Protein AF-D6U4P6-F1 (afdb_monomer_lite)

Organism: NCBI:txid485913

Foldseek 3Di:
DLLLLVLLLVLQVVLLVLLVCCCPPVVNFQWASLVLNLLSLLLSLQSLLLCLVDDDPVSVVVSSVVSVVSSVVSVVCSVCRNVDGYQPALVRVVVSLVSSLVSLVSQLVSLVVVCVVPVDPLSVLSNVLSVLLNVLSVLCSCCSVDVVVVVSPVVSSVSNVVSSVSSVVSSVVD

Sequence (174 aa):
MLFVLGLAMASISLATFVGTVGEAHIGGNTFATDWARSFGACGGGLFIFLSSLVKSHDQMQQLKRWQVVEMALFLIVILLTPFYPSVPGPQVSLALNACRMIIYTCAFVRYATLYVSKSTRFSLIMSLGFLVLVIGYAFNIPGVLQSKLGFMTIIAASVRIIAYVTLLVAYSIG

Structure (mmCIF, N/CA/C/O backbone):
data_AF-D6U4P6-F1
#
_entry.id   AF-D6U4P6-F1
#
loop_
_atom_site.group_PDB
_atom_site.id
_atom_site.type_symbol
_atom_site.label_atom_id
_atom_site.label_alt_id
_atom_site.label_comp_id
_atom_site.label_asym_id
_atom_site.label_entity_id
_atom_site.label_seq_id
_atom_site.pdbx_PDB_ins_code
_atom_site.Cartn_x
_atom_site.Cartn_y
_atom_site.Cartn_z
_atom_site.occupancy
_atom_site.B_iso_or_equiv
_atom_site.auth_seq_id
_atom_site.auth_comp_id
_atom_site.auth_asym_id
_atom_site.auth_atom_id
_atom_site.pdbx_PDB_model_num
ATOM 1 N N . MET A 1 1 ? -13.420 -7.007 10.666 1.00 71.56 1 MET A N 1
ATOM 2 C CA . MET A 1 1 ? -12.237 -6.164 10.415 1.00 71.56 1 MET A CA 1
ATOM 3 C C . MET A 1 1 ? -11.026 -7.004 10.017 1.00 71.56 1 MET A C 1
ATOM 5 O O . MET A 1 1 ? -10.515 -6.761 8.937 1.00 71.56 1 MET A O 1
ATOM 9 N N . LEU A 1 2 ? -10.643 -8.032 10.790 1.00 81.31 2 LEU A N 1
ATOM 10 C CA . LEU A 1 2 ? -9.479 -8.892 10.494 1.00 81.31 2 LEU A CA 1
ATOM 11 C C . LEU A 1 2 ? -9.455 -9.472 9.070 1.00 81.31 2 LEU A C 1
ATOM 13 O O . LEU A 1 2 ? -8.441 -9.355 8.402 1.00 81.31 2 LEU A O 1
ATOM 17 N N . PHE A 1 3 ? -10.580 -9.989 8.559 1.00 86.50 3 PHE A N 1
ATOM 18 C CA . PHE A 1 3 ? -10.658 -10.461 7.166 1.00 86.50 3 PHE A CA 1
ATOM 19 C C . PHE A 1 3 ? -10.269 -9.382 6.142 1.00 86.50 3 PHE A C 1
ATOM 21 O O . PHE A 1 3 ? -9.494 -9.647 5.231 1.00 86.50 3 PHE A O 1
ATOM 28 N N . VAL A 1 4 ? -10.787 -8.159 6.315 1.00 88.12 4 VAL A N 1
ATOM 29 C CA . VAL A 1 4 ? -10.523 -7.046 5.391 1.00 88.12 4 VAL A CA 1
ATOM 30 C C . VAL A 1 4 ? -9.060 -6.636 5.453 1.00 88.12 4 VAL A C 1
ATOM 32 O O . VAL A 1 4 ? -8.412 -6.433 4.432 1.00 88.12 4 VAL A O 1
ATOM 35 N N . LEU A 1 5 ? -8.517 -6.576 6.665 1.00 88.19 5 LEU A N 1
ATOM 36 C CA . LEU A 1 5 ? -7.117 -6.258 6.886 1.00 88.19 5 LEU A CA 1
ATOM 37 C C . LEU A 1 5 ? -6.198 -7.329 6.277 1.00 88.19 5 LEU A C 1
ATOM 39 O O . LEU A 1 5 ? -5.300 -6.987 5.518 1.00 88.19 5 LEU A O 1
ATOM 43 N N . GLY A 1 6 ? -6.463 -8.613 6.530 1.00 87.81 6 GLY A N 1
ATOM 44 C CA . GLY A 1 6 ? -5.675 -9.726 5.999 1.00 87.81 6 GLY A CA 1
ATOM 45 C C . GLY A 1 6 ? -5.698 -9.797 4.473 1.00 87.81 6 GLY A C 1
ATOM 46 O O . GLY A 1 6 ? -4.644 -9.904 3.850 1.00 87.81 6 GLY A O 1
ATOM 47 N N . LEU A 1 7 ? -6.875 -9.656 3.854 1.00 91.00 7 LEU A N 1
ATOM 48 C CA . LEU A 1 7 ? -7.000 -9.669 2.395 1.00 91.00 7 LEU A CA 1
ATOM 49 C C . LEU A 1 7 ? -6.323 -8.446 1.750 1.00 91.00 7 LEU A C 1
ATOM 51 O O . LEU A 1 7 ? -5.707 -8.566 0.694 1.00 91.00 7 LEU A O 1
ATOM 55 N N . ALA A 1 8 ? -6.361 -7.283 2.406 1.00 90.62 8 ALA A N 1
ATOM 56 C CA . ALA A 1 8 ? -5.667 -6.089 1.931 1.00 90.62 8 ALA A CA 1
ATOM 57 C C . ALA A 1 8 ? -4.146 -6.243 2.024 1.00 90.62 8 ALA A C 1
ATOM 59 O O . ALA A 1 8 ? -3.441 -5.873 1.089 1.00 90.62 8 ALA A O 1
ATOM 60 N N . MET A 1 9 ? -3.640 -6.824 3.116 1.00 88.25 9 MET A N 1
ATOM 61 C CA . MET A 1 9 ? -2.215 -7.134 3.244 1.00 88.25 9 MET A CA 1
ATOM 62 C C . MET A 1 9 ? -1.777 -8.153 2.194 1.00 88.25 9 MET A C 1
ATOM 64 O O . MET A 1 9 ? -0.743 -7.954 1.570 1.00 88.25 9 MET A O 1
ATOM 68 N N . ALA A 1 10 ? -2.583 -9.185 1.928 1.00 89.12 10 ALA A N 1
ATOM 69 C CA . ALA A 1 10 ? -2.308 -10.143 0.860 1.00 89.12 10 ALA A CA 1
ATOM 70 C C . ALA A 1 10 ? -2.238 -9.463 -0.519 1.00 89.12 10 ALA A C 1
ATOM 72 O O . ALA A 1 10 ? -1.301 -9.723 -1.273 1.00 89.12 10 ALA A O 1
ATOM 73 N N . SER A 1 11 ? -3.175 -8.555 -0.822 1.00 91.00 11 SER A N 1
ATOM 74 C CA . SER A 1 11 ? -3.167 -7.758 -2.058 1.00 91.00 11 SER A CA 1
ATOM 75 C C . SER A 1 11 ? -1.889 -6.921 -2.175 1.00 91.00 11 SER A C 1
ATOM 77 O O . SER A 1 11 ? -1.170 -7.023 -3.169 1.00 91.00 11 SER A O 1
ATOM 79 N N . ILE A 1 12 ? -1.523 -6.185 -1.120 1.00 89.25 12 ILE A N 1
ATOM 80 C CA . ILE A 1 12 ? -0.296 -5.377 -1.073 1.00 89.25 12 ILE A CA 1
ATOM 81 C C . ILE A 1 12 ? 0.951 -6.252 -1.258 1.00 89.25 12 ILE A C 1
ATOM 83 O O . ILE A 1 12 ? 1.792 -5.939 -2.099 1.00 89.25 12 ILE A O 1
ATOM 87 N N . SER A 1 13 ? 1.077 -7.352 -0.511 1.00 86.50 13 SER A N 1
ATOM 88 C CA . SER A 1 13 ? 2.234 -8.252 -0.583 1.00 86.50 13 SER A CA 1
ATOM 89 C C . SER A 1 13 ? 2.387 -8.876 -1.967 1.00 86.50 13 SER A C 1
ATOM 91 O O . SER A 1 13 ? 3.490 -8.879 -2.516 1.00 86.50 13 SER A O 1
ATOM 93 N N . LEU A 1 14 ? 1.291 -9.352 -2.562 1.00 88.56 14 LEU A N 1
ATOM 94 C CA . LEU A 1 14 ? 1.299 -9.916 -3.909 1.00 88.56 14 LEU A CA 1
ATOM 95 C C . LEU A 1 14 ? 1.658 -8.848 -4.954 1.00 88.56 14 LEU A C 1
ATOM 97 O O . LEU A 1 14 ? 2.471 -9.104 -5.839 1.00 88.56 14 LEU A O 1
ATOM 101 N N . ALA A 1 15 ? 1.130 -7.630 -4.817 1.00 88.62 15 ALA A N 1
ATOM 102 C CA . ALA A 1 15 ? 1.439 -6.498 -5.691 1.00 88.62 15 ALA A CA 1
ATOM 103 C C . ALA A 1 15 ? 2.917 -6.098 -5.622 1.00 88.62 15 ALA A C 1
ATOM 105 O O . ALA A 1 15 ? 3.557 -5.861 -6.650 1.00 88.62 15 ALA A O 1
ATOM 106 N N . THR A 1 16 ? 3.482 -6.044 -4.413 1.00 83.12 16 THR A N 1
ATOM 107 C CA . THR A 1 16 ? 4.911 -5.796 -4.212 1.00 83.12 16 THR A CA 1
ATOM 108 C C . THR A 1 16 ? 5.740 -6.893 -4.864 1.00 83.12 16 THR A C 1
ATOM 110 O O . THR A 1 16 ? 6.636 -6.560 -5.638 1.00 83.12 16 THR A O 1
ATOM 113 N N . PHE A 1 17 ? 5.404 -8.163 -4.617 1.00 83.56 17 PHE A N 1
ATOM 114 C CA . PHE A 1 17 ? 6.110 -9.318 -5.167 1.00 83.56 17 PHE A CA 1
ATOM 115 C C . PHE A 1 17 ? 6.127 -9.314 -6.700 1.00 83.56 17 PHE A C 1
ATOM 117 O O . PHE A 1 17 ? 7.202 -9.345 -7.300 1.00 83.56 17 PHE A O 1
ATOM 124 N N . VAL A 1 18 ? 4.957 -9.193 -7.339 1.00 84.00 18 VAL A N 1
ATOM 125 C CA . VAL A 1 18 ? 4.828 -9.136 -8.807 1.00 84.00 18 VAL A CA 1
ATOM 126 C C . VAL A 1 18 ? 5.659 -7.991 -9.376 1.00 84.00 18 VAL A C 1
ATOM 128 O O . VAL A 1 18 ? 6.411 -8.179 -10.331 1.00 84.00 18 VAL A O 1
ATOM 131 N N . GLY A 1 19 ? 5.584 -6.816 -8.751 1.00 78.38 19 GLY A N 1
ATOM 132 C CA . GLY A 1 19 ? 6.385 -5.673 -9.155 1.00 78.38 19 GLY A CA 1
ATOM 133 C C . GLY A 1 19 ? 7.892 -5.929 -9.062 1.00 78.38 19 GLY A C 1
ATOM 134 O O . GLY A 1 19 ? 8.621 -5.630 -10.002 1.00 78.38 19 GLY A O 1
ATOM 135 N N . THR A 1 20 ? 8.373 -6.478 -7.940 1.00 76.31 20 THR A N 1
ATOM 136 C CA . THR A 1 20 ? 9.810 -6.752 -7.742 1.00 76.31 20 THR A CA 1
ATOM 137 C C . THR A 1 20 ? 10.341 -7.826 -8.684 1.00 76.31 20 THR A C 1
ATOM 139 O O . THR A 1 20 ? 11.457 -7.708 -9.182 1.00 76.31 20 THR A O 1
ATOM 142 N N . VAL A 1 21 ? 9.545 -8.860 -8.966 1.00 76.44 21 VAL A N 1
ATOM 143 C CA . VAL A 1 21 ? 9.924 -9.908 -9.920 1.00 76.44 21 VAL A CA 1
ATOM 144 C C . VAL A 1 21 ? 10.003 -9.334 -11.335 1.00 76.44 21 VAL A C 1
ATOM 146 O O . VAL A 1 21 ? 10.967 -9.621 -12.044 1.00 76.44 21 VAL A O 1
ATOM 149 N N . GLY A 1 22 ? 9.052 -8.476 -11.719 1.00 72.44 22 GLY A N 1
ATOM 150 C CA . GLY A 1 22 ? 9.068 -7.778 -13.007 1.00 72.44 22 GLY A CA 1
ATOM 151 C C . GLY A 1 22 ? 10.331 -6.956 -13.243 1.00 72.44 22 GLY A C 1
ATOM 152 O O . GLY A 1 22 ? 10.959 -7.076 -14.295 1.00 72.44 22 GLY A O 1
ATOM 153 N N . GLU A 1 23 ? 10.737 -6.176 -12.239 1.00 67.50 23 GLU A N 1
ATOM 154 C CA . GLU A 1 23 ? 11.954 -5.358 -12.290 1.00 67.50 23 GLU A CA 1
ATOM 155 C C . GLU A 1 23 ? 13.231 -6.203 -12.373 1.00 67.50 23 GLU A C 1
ATOM 157 O O . GLU A 1 23 ? 14.114 -5.896 -13.170 1.00 67.50 23 GLU A O 1
ATOM 162 N N . ALA A 1 24 ? 13.333 -7.266 -11.570 1.00 66.06 24 ALA A N 1
ATOM 163 C CA . ALA A 1 24 ? 14.584 -8.004 -11.400 1.00 66.06 24 ALA A CA 1
ATOM 164 C C . ALA A 1 24 ? 14.808 -9.135 -12.420 1.00 66.06 24 ALA A C 1
ATOM 166 O O . ALA A 1 24 ? 15.954 -9.425 -12.749 1.00 66.06 24 ALA A O 1
ATOM 167 N N . HIS A 1 25 ? 13.748 -9.789 -12.907 1.00 63.94 25 HIS A N 1
ATOM 168 C CA . HIS A 1 25 ? 13.878 -11.042 -13.668 1.00 63.94 25 HIS A CA 1
ATOM 169 C C . HIS A 1 25 ? 13.259 -11.000 -15.062 1.00 63.94 25 HIS A C 1
ATOM 171 O O . HIS A 1 25 ? 13.586 -11.850 -15.885 1.00 63.94 25 HIS A O 1
ATOM 177 N N . ILE A 1 26 ? 12.382 -10.031 -15.351 1.00 60.56 26 ILE A N 1
ATOM 178 C CA . ILE A 1 26 ? 11.609 -10.020 -16.602 1.00 60.56 26 ILE A CA 1
ATOM 179 C C . ILE A 1 26 ? 11.895 -8.793 -17.486 1.00 60.56 26 ILE A C 1
ATOM 181 O O . ILE A 1 26 ? 11.088 -8.367 -18.316 1.00 60.56 26 ILE A O 1
ATOM 185 N N . GLY A 1 27 ? 13.099 -8.238 -17.334 1.00 53.28 27 GLY A N 1
ATOM 186 C CA . GLY A 1 27 ? 13.626 -7.182 -18.197 1.00 53.28 27 GLY A CA 1
ATOM 187 C C . GLY A 1 27 ? 13.114 -5.778 -17.883 1.00 53.28 27 GLY A C 1
ATOM 188 O O . GLY A 1 27 ? 13.299 -4.896 -18.715 1.00 53.28 27 GLY A O 1
ATOM 189 N N . GLY A 1 28 ? 12.468 -5.557 -16.729 1.00 52.94 28 GLY A N 1
ATOM 190 C CA . GLY A 1 28 ? 12.150 -4.243 -16.144 1.00 52.94 28 GLY A CA 1
ATOM 191 C C . GLY A 1 28 ? 11.247 -3.302 -16.951 1.00 52.94 28 GLY A C 1
ATOM 192 O O . GLY A 1 28 ? 10.793 -2.300 -16.414 1.00 52.94 28 GLY A O 1
ATOM 193 N N . ASN A 1 29 ? 10.970 -3.609 -18.217 1.00 53.97 29 ASN A N 1
ATOM 194 C CA . ASN A 1 29 ? 10.304 -2.705 -19.152 1.00 53.97 29 ASN A CA 1
ATOM 195 C C . ASN A 1 29 ? 9.413 -3.426 -20.177 1.00 53.97 29 ASN A C 1
ATOM 197 O O . ASN A 1 29 ? 8.707 -2.767 -20.939 1.00 53.97 29 ASN A O 1
ATOM 201 N N . THR A 1 30 ? 9.439 -4.762 -20.203 1.00 59.34 30 THR A N 1
ATOM 202 C CA . THR A 1 30 ? 8.678 -5.584 -21.158 1.00 59.34 30 THR A CA 1
ATOM 203 C C . THR A 1 30 ? 7.246 -5.852 -20.703 1.00 59.34 30 THR A C 1
ATOM 205 O O . THR A 1 30 ? 6.368 -6.026 -21.540 1.00 59.34 30 THR A O 1
ATOM 208 N N . PHE A 1 31 ? 6.998 -5.873 -19.388 1.00 64.06 31 PHE A N 1
ATOM 209 C CA . PHE A 1 31 ? 5.699 -6.220 -18.812 1.00 64.06 31 PHE A CA 1
ATOM 210 C C . PHE A 1 31 ? 5.178 -5.149 -17.856 1.00 64.06 31 PHE A C 1
ATOM 212 O O . PHE A 1 31 ? 5.936 -4.469 -17.167 1.00 64.06 31 PHE A O 1
ATOM 219 N N . ALA A 1 32 ? 3.855 -5.029 -17.787 1.00 71.31 32 ALA A N 1
ATOM 220 C CA . ALA A 1 32 ? 3.103 -4.040 -17.016 1.00 71.31 32 ALA A CA 1
ATOM 221 C C . ALA A 1 32 ? 3.120 -4.243 -15.484 1.00 71.31 32 ALA A C 1
ATOM 223 O O . ALA A 1 32 ? 2.132 -3.968 -14.799 1.00 71.31 32 ALA A O 1
ATOM 224 N N . THR A 1 33 ? 4.215 -4.732 -14.902 1.00 80.56 33 THR A N 1
ATOM 225 C CA . THR A 1 33 ? 4.265 -5.107 -13.477 1.00 80.56 33 THR A CA 1
ATOM 226 C C . THR A 1 33 ? 4.062 -3.922 -12.531 1.00 80.56 33 THR A C 1
ATOM 228 O O . THR A 1 33 ? 3.582 -4.103 -11.411 1.00 80.56 33 THR A O 1
ATOM 231 N N . ASP A 1 34 ? 4.337 -2.697 -12.983 1.00 78.88 34 ASP A N 1
ATOM 232 C CA . ASP A 1 34 ? 4.048 -1.473 -12.231 1.00 78.88 34 ASP A CA 1
ATOM 233 C C . ASP A 1 34 ? 2.557 -1.154 -12.115 1.00 78.88 34 ASP A C 1
ATOM 235 O O . ASP A 1 34 ? 2.128 -0.601 -11.095 1.00 78.88 34 ASP A O 1
ATOM 239 N N . TRP A 1 35 ? 1.751 -1.524 -13.111 1.00 83.06 35 TRP A N 1
ATOM 240 C CA . TRP A 1 35 ? 0.299 -1.381 -13.041 1.00 83.06 35 TRP A CA 1
ATOM 241 C C . TRP A 1 35 ? -0.273 -2.315 -11.981 1.00 83.06 35 TRP A C 1
ATOM 243 O O . TRP A 1 35 ? -0.985 -1.855 -11.088 1.00 83.06 35 TRP A O 1
ATOM 253 N N . ALA A 1 36 ? 0.126 -3.590 -12.008 1.00 87.19 36 ALA A N 1
ATOM 254 C CA . ALA A 1 36 ? -0.257 -4.570 -10.995 1.00 87.19 36 ALA A CA 1
ATOM 255 C C . ALA A 1 36 ? 0.188 -4.123 -9.592 1.00 87.19 36 ALA A C 1
ATOM 257 O O . ALA A 1 36 ? -0.622 -4.066 -8.665 1.00 87.19 36 ALA A O 1
ATOM 258 N N . ARG A 1 37 ? 1.450 -3.699 -9.445 1.00 86.81 37 ARG A N 1
ATOM 259 C CA . ARG A 1 37 ? 1.974 -3.160 -8.184 1.00 86.81 37 ARG A CA 1
ATOM 260 C C . ARG A 1 37 ? 1.139 -1.986 -7.674 1.00 86.81 37 ARG A C 1
ATOM 262 O O . ARG A 1 37 ? 0.838 -1.913 -6.485 1.00 86.81 37 ARG A O 1
ATOM 269 N N . SER A 1 38 ? 0.797 -1.046 -8.553 1.00 87.06 38 SER A N 1
ATOM 270 C CA . SER A 1 38 ? 0.033 0.150 -8.187 1.00 87.06 38 SER A CA 1
ATOM 271 C C . SER A 1 38 ? -1.390 -0.190 -7.784 1.00 87.06 38 SER A C 1
ATOM 273 O O . SER A 1 38 ? -1.856 0.322 -6.771 1.00 87.06 38 SER A O 1
ATOM 275 N N . PHE A 1 39 ? -2.052 -1.060 -8.545 1.00 89.62 39 PHE A N 1
ATOM 276 C CA . PHE A 1 39 ? -3.431 -1.452 -8.298 1.00 89.62 39 PHE A CA 1
ATOM 277 C C . PHE A 1 39 ? -3.574 -2.110 -6.926 1.00 89.62 39 PHE A C 1
ATOM 279 O O . PHE A 1 39 ? -4.310 -1.591 -6.095 1.00 89.62 39 PHE A O 1
ATOM 286 N N . GLY A 1 40 ? -2.808 -3.170 -6.641 1.00 89.12 40 GLY A N 1
ATOM 287 C CA . GLY A 1 40 ? -2.933 -3.877 -5.363 1.00 89.12 40 GLY A CA 1
ATOM 288 C C . GLY A 1 40 ? -2.443 -3.058 -4.162 1.00 89.12 40 GLY A C 1
ATOM 289 O O . GLY A 1 40 ? -3.039 -3.110 -3.088 1.00 89.12 40 GLY A O 1
ATOM 290 N N . ALA A 1 41 ? -1.418 -2.211 -4.334 1.00 87.69 41 ALA A N 1
ATOM 291 C CA . ALA A 1 41 ? -0.976 -1.299 -3.276 1.00 87.69 41 ALA A CA 1
ATOM 292 C C . ALA A 1 41 ? -2.037 -0.230 -2.947 1.00 87.69 41 ALA A C 1
ATOM 294 O O . ALA A 1 41 ? -2.345 -0.000 -1.777 1.00 87.69 41 ALA A O 1
ATOM 295 N N . CYS A 1 42 ? -2.613 0.416 -3.966 1.00 90.12 42 CYS A N 1
ATOM 296 C CA . CYS A 1 42 ? -3.670 1.410 -3.778 1.00 90.12 42 CYS A CA 1
ATOM 297 C C . CYS A 1 42 ? -4.954 0.770 -3.247 1.00 90.12 42 CYS A C 1
ATOM 299 O O . CYS A 1 42 ? -5.523 1.280 -2.286 1.00 90.12 42 CYS A O 1
ATOM 301 N N . GLY A 1 43 ? -5.388 -0.344 -3.839 1.00 90.88 43 GLY A N 1
ATOM 302 C CA . GLY A 1 43 ? -6.581 -1.081 -3.438 1.00 90.88 43 GLY A CA 1
ATOM 303 C C . GLY A 1 43 ? -6.477 -1.564 -1.998 1.00 90.88 43 GLY A C 1
ATOM 304 O O . GLY A 1 43 ? -7.279 -1.163 -1.154 1.00 90.88 43 GLY A O 1
ATOM 305 N N . GLY A 1 44 ? -5.425 -2.313 -1.665 1.00 90.62 44 GLY A N 1
ATOM 306 C CA . GLY A 1 44 ? -5.194 -2.776 -0.299 1.00 90.62 44 GLY A CA 1
ATOM 307 C C . GLY A 1 44 ? -5.090 -1.623 0.704 1.00 90.62 44 GLY A C 1
ATOM 308 O O . GLY A 1 44 ? -5.783 -1.631 1.723 1.00 90.62 44 GLY A O 1
ATOM 309 N N . GLY A 1 45 ? -4.309 -0.580 0.400 1.00 89.00 45 GLY A N 1
ATOM 310 C CA . GLY A 1 45 ? -4.202 0.610 1.251 1.00 89.00 45 GLY A CA 1
ATOM 311 C C . GLY A 1 45 ? -5.550 1.299 1.491 1.00 89.00 45 GLY A C 1
ATOM 312 O O . GLY A 1 45 ? -5.883 1.643 2.630 1.00 89.00 45 GLY A O 1
ATOM 313 N N . LEU A 1 46 ? -6.356 1.443 0.438 1.00 92.88 46 LEU A N 1
ATOM 314 C CA . LEU A 1 46 ? -7.681 2.049 0.498 1.00 92.88 46 LEU A CA 1
ATOM 315 C C . LEU A 1 46 ? -8.638 1.209 1.346 1.00 92.88 46 LEU A C 1
ATOM 317 O O . LEU A 1 46 ? -9.327 1.762 2.198 1.00 92.88 46 LEU A O 1
ATOM 321 N N . PHE A 1 47 ? -8.667 -0.114 1.175 1.00 93.44 47 PHE A N 1
ATOM 322 C CA . PHE A 1 47 ? -9.531 -0.987 1.973 1.00 93.44 47 PHE A CA 1
ATOM 323 C C . PHE A 1 47 ? -9.151 -0.991 3.453 1.00 93.44 47 PHE A C 1
ATOM 325 O O . PHE A 1 47 ? -10.045 -0.996 4.303 1.00 93.44 47 PHE A O 1
ATOM 332 N N . ILE A 1 48 ? -7.859 -0.903 3.786 1.00 91.94 48 ILE A N 1
ATOM 333 C CA . ILE A 1 48 ? -7.427 -0.741 5.181 1.00 91.94 48 ILE A CA 1
ATOM 334 C C . ILE A 1 48 ? -7.949 0.582 5.740 1.00 91.94 48 ILE A C 1
ATOM 336 O O . ILE A 1 48 ? -8.564 0.599 6.809 1.00 91.94 48 ILE A O 1
ATOM 340 N N . PHE A 1 49 ? -7.781 1.678 4.999 1.00 92.00 49 PHE A N 1
ATOM 341 C CA . PHE A 1 49 ? -8.304 2.982 5.392 1.00 92.00 49 PHE A CA 1
ATOM 342 C C . PHE A 1 49 ? -9.829 2.962 5.578 1.00 92.00 49 PHE A C 1
ATOM 344 O O . PHE A 1 49 ? -10.317 3.316 6.653 1.00 92.00 49 PHE A O 1
ATOM 351 N N . LEU A 1 50 ? -10.585 2.476 4.591 1.00 92.69 50 LEU A N 1
ATOM 352 C CA . LEU A 1 50 ? -12.046 2.377 4.648 1.00 92.69 50 LEU A CA 1
ATOM 353 C C . LEU A 1 50 ? -12.508 1.506 5.819 1.00 92.69 50 LEU A C 1
ATOM 355 O O . LEU A 1 50 ? -13.454 1.872 6.516 1.00 92.69 50 LEU A O 1
ATOM 359 N N . SER A 1 51 ? -11.807 0.406 6.108 1.00 91.25 51 SER A N 1
ATOM 360 C CA . SER A 1 51 ? -12.136 -0.473 7.238 1.00 91.25 51 SER A CA 1
ATOM 361 C C . SER A 1 51 ? -12.104 0.246 8.588 1.00 91.25 51 SER A C 1
ATOM 363 O O . SER A 1 51 ? -12.868 -0.104 9.484 1.00 91.25 51 SER A O 1
ATOM 365 N N . SER A 1 52 ? -11.271 1.284 8.717 1.00 89.75 52 SER A N 1
ATOM 366 C CA . SER A 1 52 ? -11.158 2.104 9.926 1.00 89.75 52 SER A CA 1
ATOM 367 C C . SER A 1 52 ? -12.247 3.184 10.054 1.00 89.75 52 SER A C 1
ATOM 369 O O . SER A 1 52 ? -12.393 3.797 11.119 1.00 89.75 52 SER A O 1
ATOM 371 N N . LEU A 1 53 ? -12.987 3.461 8.974 1.00 90.62 53 LEU A N 1
ATOM 372 C CA . LEU A 1 53 ? -14.084 4.435 8.935 1.00 90.62 53 LEU A CA 1
ATOM 373 C C . LEU A 1 53 ? -15.449 3.791 9.181 1.00 90.62 53 LEU A C 1
ATOM 375 O O . LEU A 1 53 ? -16.360 4.462 9.668 1.00 90.62 53 LEU A O 1
ATOM 379 N N . VAL A 1 54 ? -15.587 2.506 8.859 1.00 91.38 54 VAL A N 1
ATOM 380 C CA . VAL A 1 54 ? -16.831 1.757 9.030 1.00 91.38 54 VAL A CA 1
ATOM 381 C C . VAL A 1 54 ? -17.219 1.670 10.506 1.00 91.38 54 VAL A C 1
ATOM 383 O O . VAL A 1 54 ? -16.409 1.296 11.355 1.00 91.38 54 VAL A O 1
ATOM 386 N N . LYS A 1 55 ? -18.485 1.983 10.805 1.00 88.06 55 LYS A N 1
ATOM 387 C CA . LYS A 1 55 ? -19.046 1.917 12.165 1.00 88.06 55 LYS A CA 1
ATOM 388 C C . LYS A 1 55 ? -20.153 0.875 12.310 1.00 88.06 55 LYS A C 1
ATOM 390 O O . LYS A 1 55 ? -20.334 0.362 13.409 1.00 88.06 55 LYS A O 1
ATOM 395 N N . SER A 1 56 ? -20.881 0.558 11.234 1.00 92.38 56 SER A N 1
ATOM 396 C CA . SER A 1 56 ? -21.979 -0.414 11.268 1.00 92.38 56 SER A CA 1
ATOM 397 C C . SER A 1 56 ? -21.582 -1.781 10.708 1.00 92.38 56 SER A C 1
ATOM 399 O O . SER A 1 56 ? -20.656 -1.919 9.902 1.00 92.38 56 SER A O 1
ATOM 401 N N . HIS A 1 57 ? -22.310 -2.812 11.136 1.00 90.00 57 HIS A N 1
ATOM 402 C CA . HIS A 1 57 ? -22.098 -4.176 10.664 1.00 90.00 57 HIS A CA 1
ATOM 403 C C . HIS A 1 57 ? -22.420 -4.328 9.167 1.00 90.00 57 HIS A C 1
ATOM 405 O O . HIS A 1 57 ? -21.651 -4.956 8.439 1.00 90.00 57 HIS A O 1
ATOM 411 N N . ASP A 1 58 ? -23.487 -3.688 8.685 1.00 93.31 58 ASP A N 1
ATOM 412 C CA . ASP A 1 58 ? -23.903 -3.765 7.278 1.00 93.31 58 ASP A CA 1
ATOM 413 C C . ASP A 1 58 ? -22.882 -3.110 6.343 1.00 93.31 58 ASP A C 1
ATOM 415 O O . ASP A 1 58 ? -22.499 -3.690 5.326 1.00 93.31 58 ASP A O 1
ATOM 419 N N . GLN A 1 59 ? -22.338 -1.953 6.738 1.00 92.50 59 GLN A N 1
ATOM 420 C CA . GLN A 1 59 ? -21.238 -1.304 6.022 1.00 92.50 59 GLN A CA 1
ATOM 421 C C . GLN A 1 59 ? -19.996 -2.203 5.967 1.00 92.50 59 GLN A C 1
ATOM 423 O O . GLN A 1 59 ? -19.327 -2.277 4.938 1.00 92.50 59 GLN A O 1
ATOM 428 N N . MET A 1 60 ? -19.693 -2.927 7.050 1.00 92.62 60 MET A N 1
ATOM 429 C CA . MET A 1 60 ? -18.567 -3.865 7.087 1.00 92.62 60 MET A CA 1
ATOM 430 C C . MET A 1 60 ? -18.810 -5.062 6.162 1.00 92.62 60 MET A C 1
ATOM 432 O O . MET A 1 60 ? -17.882 -5.512 5.492 1.00 92.62 60 MET A O 1
ATOM 436 N N . GLN A 1 61 ? -20.036 -5.586 6.095 1.00 92.88 61 GLN A N 1
ATOM 437 C CA . GLN A 1 61 ? -20.379 -6.649 5.149 1.00 92.88 61 GLN A CA 1
ATOM 438 C C . GLN A 1 61 ? -20.267 -6.176 3.699 1.00 92.88 61 GLN A C 1
ATOM 440 O O . GLN A 1 61 ? -19.709 -6.892 2.867 1.00 92.88 61 GLN A O 1
ATOM 445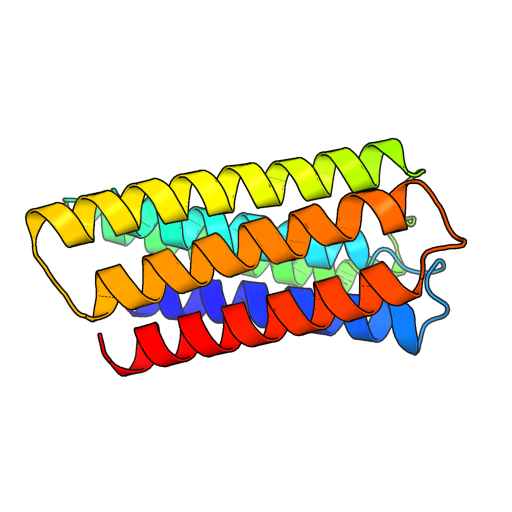 N N . GLN A 1 62 ? -20.739 -4.966 3.400 1.00 94.56 62 GLN A N 1
ATOM 446 C CA . GLN A 1 62 ? -20.624 -4.385 2.068 1.00 94.56 62 GLN A CA 1
ATOM 447 C C . GLN A 1 62 ? -19.155 -4.168 1.683 1.00 94.56 62 GLN A C 1
ATOM 449 O O . GLN A 1 62 ? -18.751 -4.547 0.586 1.00 94.56 62 GLN A O 1
ATOM 454 N N . LEU A 1 63 ? -18.334 -3.657 2.606 1.00 94.75 63 LEU A N 1
ATOM 455 C CA . LEU A 1 63 ? -16.898 -3.475 2.392 1.00 94.75 63 LEU A CA 1
ATOM 456 C C . LEU A 1 63 ? -16.191 -4.805 2.098 1.00 94.75 63 LEU A C 1
ATOM 458 O O . LEU A 1 63 ? -15.404 -4.876 1.161 1.00 94.75 63 LEU A O 1
ATOM 462 N N . LYS A 1 64 ? -16.511 -5.877 2.839 1.00 94.06 64 LYS A N 1
ATOM 463 C CA . LYS A 1 64 ? -15.973 -7.223 2.568 1.00 94.06 64 LYS A CA 1
ATOM 464 C C . LYS A 1 64 ? -16.299 -7.693 1.151 1.00 94.06 64 LYS A C 1
ATOM 466 O O . LYS A 1 64 ? -15.420 -8.218 0.477 1.00 94.06 64 LYS A O 1
ATOM 471 N N . ARG A 1 65 ? -17.544 -7.509 0.696 1.00 95.06 65 ARG A N 1
ATOM 472 C CA . ARG A 1 65 ? -17.959 -7.892 -0.665 1.00 95.06 65 ARG A CA 1
ATOM 473 C C . ARG A 1 65 ? -17.180 -7.107 -1.717 1.00 95.06 65 ARG A C 1
ATOM 475 O O . ARG A 1 65 ? -16.633 -7.714 -2.630 1.00 95.06 65 ARG A O 1
ATOM 482 N N . TRP A 1 66 ? -17.069 -5.790 -1.549 1.00 96.06 66 TRP A N 1
ATOM 483 C CA . TRP A 1 66 ? -16.292 -4.943 -2.456 1.00 96.06 66 TRP A CA 1
ATOM 484 C C . TRP A 1 66 ? -14.819 -5.322 -2.506 1.00 96.06 66 TRP A C 1
ATOM 486 O O . TRP A 1 66 ? -14.225 -5.282 -3.575 1.00 96.06 66 TRP A O 1
ATOM 496 N N . GLN A 1 67 ? -14.241 -5.735 -1.385 1.00 94.75 67 GLN A N 1
ATOM 497 C CA . GLN A 1 67 ? -12.849 -6.154 -1.360 1.00 94.75 67 GLN A CA 1
ATOM 498 C C . GLN A 1 67 ? -12.618 -7.492 -2.055 1.00 94.75 67 GLN A C 1
ATOM 500 O O . GLN A 1 67 ? -11.602 -7.675 -2.710 1.00 94.75 67 GLN A O 1
ATOM 505 N N . VAL A 1 68 ? -13.558 -8.432 -1.944 1.00 94.62 68 VAL A N 1
ATOM 506 C CA . VAL A 1 68 ? -13.486 -9.683 -2.712 1.00 94.62 68 VAL A CA 1
ATOM 507 C C . VAL A 1 68 ? -13.545 -9.384 -4.211 1.00 94.62 68 VAL A C 1
ATOM 509 O O . VAL A 1 68 ? -12.776 -9.960 -4.976 1.00 94.62 68 VAL A O 1
ATOM 512 N N . VAL A 1 69 ? -14.408 -8.450 -4.627 1.00 95.50 69 VAL A N 1
ATOM 513 C CA . VAL A 1 69 ? -14.476 -7.988 -6.022 1.00 95.50 69 VAL A CA 1
ATOM 514 C C . VAL A 1 69 ? -13.170 -7.310 -6.443 1.00 95.50 69 VAL A C 1
ATOM 516 O O . VAL A 1 69 ? -12.641 -7.631 -7.502 1.00 95.50 69 VAL A O 1
ATOM 519 N N . GLU A 1 70 ? -12.615 -6.417 -5.622 1.00 94.38 70 GLU A N 1
ATOM 520 C CA . GLU A 1 70 ? -11.335 -5.759 -5.907 1.00 94.38 70 GLU A CA 1
ATOM 521 C C . GLU A 1 70 ? -10.184 -6.762 -6.011 1.00 94.38 70 GLU A C 1
ATOM 523 O O . GLU A 1 70 ? -9.417 -6.686 -6.965 1.00 94.38 70 GLU A O 1
ATOM 528 N N . MET A 1 71 ? -10.114 -7.752 -5.121 1.00 93.06 71 MET A N 1
ATOM 529 C CA . MET A 1 71 ? -9.103 -8.805 -5.184 1.00 93.06 71 MET A CA 1
ATOM 530 C C . MET A 1 71 ? -9.249 -9.650 -6.456 1.00 93.06 71 MET A C 1
ATOM 532 O O . MET A 1 71 ? -8.253 -9.983 -7.094 1.00 93.06 71 MET A O 1
ATOM 536 N N . ALA A 1 72 ? -10.477 -9.979 -6.865 1.00 94.50 72 ALA A N 1
ATOM 537 C CA . ALA A 1 72 ? -10.717 -10.689 -8.120 1.00 94.50 72 ALA A CA 1
ATOM 538 C C . ALA A 1 72 ? -10.259 -9.860 -9.333 1.00 94.50 72 ALA A C 1
ATOM 540 O O . ALA A 1 72 ? -9.575 -10.383 -10.212 1.00 94.50 72 ALA A O 1
ATOM 541 N N . LEU A 1 73 ? -10.567 -8.558 -9.353 1.00 93.69 73 LEU A N 1
ATOM 542 C CA . LEU A 1 73 ? -10.078 -7.635 -10.381 1.00 93.69 73 LEU A CA 1
ATOM 543 C C . LEU A 1 73 ? -8.552 -7.531 -10.364 1.00 93.69 73 LEU A C 1
ATOM 545 O O . LEU A 1 73 ? -7.929 -7.554 -11.422 1.00 93.69 73 LEU A O 1
ATOM 549 N N . PHE A 1 74 ? -7.937 -7.479 -9.185 1.00 93.19 74 PHE A N 1
ATOM 550 C CA . PHE A 1 74 ? -6.490 -7.434 -9.041 1.00 93.19 74 PHE A CA 1
ATOM 551 C C . PHE A 1 74 ? -5.819 -8.694 -9.606 1.00 93.19 74 PHE A C 1
ATOM 553 O O . PHE A 1 74 ? -4.833 -8.592 -10.336 1.00 93.19 74 PHE A O 1
ATOM 560 N N . LEU A 1 75 ? -6.379 -9.878 -9.351 1.00 93.00 75 LEU A N 1
ATOM 561 C CA . LEU A 1 75 ? -5.893 -11.126 -9.944 1.00 93.00 75 LEU A CA 1
ATOM 562 C C . LEU A 1 75 ? -6.025 -11.121 -11.470 1.00 93.00 75 LEU A C 1
ATOM 564 O O . LEU A 1 75 ? -5.098 -11.545 -12.156 1.00 93.00 75 LEU A O 1
ATOM 568 N N . ILE A 1 76 ? -7.126 -10.593 -12.013 1.00 91.94 76 ILE A N 1
ATOM 569 C CA . ILE A 1 76 ? -7.285 -10.412 -13.464 1.00 91.94 76 ILE A CA 1
ATOM 570 C C . ILE A 1 76 ? -6.202 -9.471 -14.006 1.00 91.94 76 ILE A C 1
ATOM 572 O O . ILE A 1 76 ? -5.570 -9.795 -15.007 1.00 91.94 76 ILE A O 1
ATOM 576 N N . VAL A 1 77 ? -5.928 -8.349 -13.333 1.00 88.81 77 VAL A N 1
ATOM 577 C CA . VAL A 1 77 ? -4.846 -7.427 -13.719 1.00 88.81 77 VAL A CA 1
ATOM 578 C C . VAL A 1 77 ? -3.495 -8.144 -13.720 1.00 88.81 77 VAL A C 1
ATOM 580 O O . VAL A 1 77 ? -2.750 -8.005 -14.686 1.00 88.81 77 VAL A O 1
ATOM 583 N N . ILE A 1 78 ? -3.192 -8.959 -12.701 1.00 88.69 78 ILE A N 1
ATOM 584 C CA . ILE A 1 78 ? -1.958 -9.759 -12.659 1.00 88.69 78 ILE A CA 1
ATOM 585 C C . ILE A 1 78 ? -1.883 -10.707 -13.861 1.00 88.69 78 ILE A C 1
ATOM 587 O O . ILE A 1 78 ? -0.861 -10.732 -14.545 1.00 88.69 78 ILE A O 1
ATOM 591 N N . LEU A 1 79 ? -2.949 -11.454 -14.150 1.00 88.50 79 LEU A N 1
ATOM 592 C CA . LEU A 1 79 ? -2.987 -12.395 -15.274 1.00 88.50 79 LEU A CA 1
ATOM 593 C C . LEU A 1 79 ? -2.835 -11.695 -16.627 1.00 88.50 79 LEU A C 1
ATOM 595 O O . LEU A 1 79 ? -2.221 -12.246 -17.537 1.00 88.50 79 LEU A O 1
ATOM 599 N N . LEU A 1 80 ? -3.366 -10.479 -16.753 1.00 87.81 80 LEU A N 1
ATOM 600 C CA . LEU A 1 80 ? -3.282 -9.687 -17.975 1.00 87.81 80 LEU A CA 1
ATOM 601 C C . LEU A 1 80 ? -1.983 -8.880 -18.097 1.00 87.81 80 LEU A C 1
ATOM 603 O O . LEU A 1 80 ? -1.722 -8.329 -19.163 1.00 87.81 80 LEU A O 1
ATOM 607 N N . THR A 1 81 ? -1.143 -8.834 -17.058 1.00 83.88 81 THR A N 1
ATOM 608 C CA . THR A 1 81 ? 0.144 -8.111 -17.055 1.00 83.88 81 THR A CA 1
ATOM 609 C C . THR A 1 81 ? 1.017 -8.358 -18.297 1.00 83.88 81 THR A C 1
ATOM 611 O O . THR A 1 81 ? 1.622 -7.395 -18.768 1.00 83.88 81 THR A O 1
ATOM 614 N N . PRO A 1 82 ? 1.089 -9.578 -18.877 1.00 79.88 82 PRO A N 1
ATOM 615 C CA . PRO A 1 82 ? 1.866 -9.818 -20.094 1.00 79.88 82 PRO A CA 1
ATOM 616 C C . PRO A 1 82 ? 1.353 -9.077 -21.336 1.00 79.88 82 PRO A C 1
ATOM 618 O O . PRO A 1 82 ? 2.109 -8.881 -22.281 1.00 79.88 82 PRO A O 1
ATOM 621 N N . PHE A 1 83 ? 0.078 -8.682 -21.347 1.00 82.69 83 PHE A N 1
ATOM 622 C CA . PHE A 1 83 ? -0.590 -8.047 -22.486 1.00 82.69 83 PHE A CA 1
ATOM 623 C C . PHE A 1 83 ? -0.665 -6.520 -22.375 1.00 82.69 83 PHE A C 1
ATOM 625 O O . PHE A 1 83 ? -0.991 -5.854 -23.357 1.00 82.69 83 PHE A O 1
ATOM 632 N N . TYR A 1 84 ? -0.386 -5.952 -21.198 1.00 75.94 84 TYR A N 1
ATOM 633 C CA . TYR A 1 84 ? -0.413 -4.505 -20.996 1.00 75.94 84 TYR A CA 1
ATOM 634 C C . TYR A 1 84 ? 0.956 -3.876 -21.282 1.00 75.94 84 TYR A C 1
ATOM 636 O O . TYR A 1 84 ? 1.985 -4.426 -20.877 1.00 75.94 84 TYR A O 1
ATOM 644 N N . PRO A 1 85 ? 0.990 -2.691 -21.918 1.00 77.12 85 PRO A N 1
ATOM 645 C CA . PRO A 1 85 ? 2.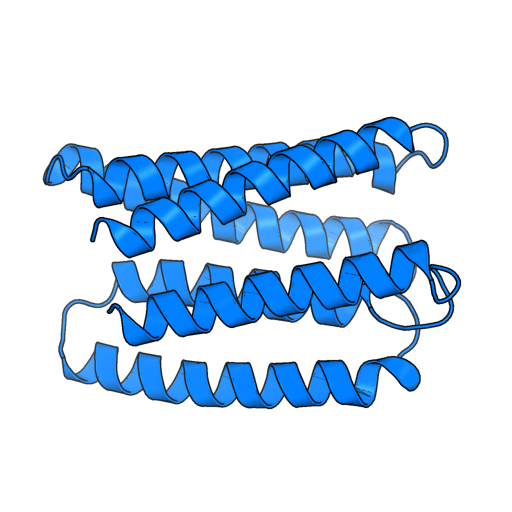225 -1.939 -22.061 1.00 77.12 85 PRO A CA 1
ATOM 646 C C . PRO A 1 85 ? 2.729 -1.459 -20.694 1.00 77.12 85 PRO A C 1
ATOM 648 O O . PRO A 1 85 ? 1.952 -1.211 -19.762 1.00 77.12 85 PRO A O 1
ATOM 651 N N . SER A 1 86 ? 4.045 -1.290 -20.586 1.00 78.25 86 SER A N 1
ATOM 652 C CA . SER A 1 86 ? 4.673 -0.652 -19.431 1.00 78.25 86 SER A CA 1
ATOM 653 C C . SER A 1 86 ? 4.145 0.775 -19.218 1.00 78.25 86 SER A C 1
ATOM 655 O O . SER A 1 86 ? 3.546 1.392 -20.104 1.00 78.25 86 SER A O 1
ATOM 657 N N . VAL A 1 87 ? 4.303 1.294 -17.996 1.00 76.94 87 VAL A N 1
ATOM 658 C CA . VAL A 1 87 ? 3.805 2.627 -17.627 1.00 76.94 87 VAL A CA 1
ATOM 659 C C . VAL A 1 87 ? 4.472 3.689 -18.518 1.00 76.94 87 VAL A C 1
ATOM 661 O O . VAL A 1 87 ? 5.702 3.781 -18.527 1.00 76.94 87 VAL A O 1
ATOM 664 N N . PRO A 1 88 ? 3.700 4.511 -19.257 1.00 74.75 88 PRO A N 1
ATOM 665 C CA . PRO A 1 88 ? 4.267 5.433 -20.229 1.00 74.75 88 PRO A CA 1
ATOM 666 C C . PRO A 1 88 ? 4.893 6.644 -19.530 1.00 74.75 88 PRO A C 1
ATOM 668 O O . PRO A 1 88 ? 4.217 7.595 -19.137 1.00 74.75 88 PRO A O 1
ATOM 671 N N . GLY A 1 89 ? 6.217 6.610 -19.404 1.00 77.44 89 GLY A N 1
ATOM 672 C CA . GLY A 1 89 ? 7.031 7.737 -18.964 1.00 77.44 89 GLY A CA 1
ATOM 673 C C . GLY A 1 89 ? 6.987 8.044 -17.456 1.00 77.44 89 GLY A C 1
ATOM 674 O O . GLY A 1 89 ? 6.165 7.525 -16.696 1.00 77.44 89 GLY A O 1
ATOM 675 N N . PRO A 1 90 ? 7.885 8.932 -16.992 1.00 79.56 90 PRO A N 1
ATOM 676 C CA . PRO A 1 90 ? 8.077 9.214 -15.567 1.00 79.56 90 PRO A CA 1
ATOM 677 C C . PRO A 1 90 ? 6.889 9.947 -14.927 1.00 79.56 90 PRO A C 1
ATOM 679 O O . PRO A 1 90 ? 6.655 9.810 -13.729 1.00 79.56 90 PRO A O 1
ATOM 682 N N . GLN A 1 91 ? 6.107 10.694 -15.714 1.00 84.88 91 GLN A N 1
ATOM 683 C CA . GLN A 1 91 ? 4.961 11.468 -15.224 1.00 84.88 91 GLN A CA 1
ATOM 684 C C . GLN A 1 91 ? 3.851 10.565 -14.671 1.00 84.88 91 GLN A C 1
ATOM 686 O O . GLN A 1 91 ? 3.329 10.820 -13.585 1.00 84.88 91 GLN A O 1
ATOM 691 N N . VAL A 1 92 ? 3.523 9.478 -15.378 1.00 85.00 92 VAL A N 1
ATOM 692 C CA . VAL A 1 92 ? 2.487 8.533 -14.937 1.00 85.00 92 VAL A CA 1
ATOM 693 C C . VAL A 1 92 ? 2.974 7.731 -13.731 1.00 85.00 92 VAL A C 1
ATOM 695 O O . VAL A 1 92 ? 2.227 7.560 -12.770 1.00 85.00 92 VAL A O 1
ATOM 698 N N . SER A 1 93 ? 4.245 7.318 -13.717 1.00 82.69 93 SER A N 1
ATOM 699 C CA . SER A 1 93 ? 4.845 6.654 -12.552 1.00 82.69 93 SER A CA 1
ATOM 700 C C . SER A 1 93 ? 4.805 7.545 -11.303 1.00 82.69 93 SER A C 1
ATOM 702 O O . SER A 1 93 ? 4.413 7.090 -10.224 1.00 82.69 93 SER A O 1
ATOM 704 N N . LEU A 1 94 ? 5.104 8.841 -11.453 1.00 86.12 94 LEU A N 1
ATOM 705 C CA . LEU A 1 94 ? 5.002 9.822 -10.374 1.00 86.12 94 LEU A CA 1
ATOM 706 C C . LEU A 1 94 ? 3.557 9.989 -9.887 1.00 86.12 94 LEU A C 1
ATOM 708 O O . LEU A 1 94 ? 3.330 9.998 -8.679 1.00 86.12 94 LEU A O 1
ATOM 712 N N . ALA A 1 95 ? 2.582 10.071 -10.795 1.00 88.19 95 ALA A N 1
ATOM 713 C CA . ALA A 1 95 ? 1.167 10.186 -10.440 1.00 88.19 95 ALA A CA 1
ATOM 714 C C . ALA A 1 95 ? 0.664 8.955 -9.663 1.00 88.19 95 ALA A C 1
ATOM 716 O O . ALA A 1 95 ? 0.011 9.095 -8.626 1.00 88.19 95 ALA A O 1
ATOM 717 N N . LEU A 1 96 ? 1.024 7.746 -10.105 1.00 87.69 96 LEU A N 1
ATOM 718 C CA . LEU A 1 96 ? 0.703 6.500 -9.399 1.00 87.69 96 LEU A CA 1
ATOM 719 C C . LEU A 1 96 ? 1.375 6.446 -8.022 1.00 87.69 96 LEU A C 1
ATOM 721 O O . LEU A 1 96 ? 0.768 6.007 -7.044 1.00 87.69 96 LEU A O 1
ATOM 725 N N . ASN A 1 97 ? 2.617 6.919 -7.924 1.00 88.38 97 ASN A N 1
ATOM 726 C CA . ASN A 1 97 ? 3.336 7.014 -6.660 1.00 88.38 97 ASN A CA 1
ATOM 727 C C . ASN A 1 97 ? 2.675 8.010 -5.695 1.00 88.38 97 ASN A C 1
ATOM 729 O O . ASN A 1 97 ? 2.475 7.692 -4.524 1.00 88.38 97 ASN A O 1
ATOM 733 N N . ALA A 1 98 ? 2.273 9.180 -6.195 1.00 89.69 98 ALA A N 1
ATOM 734 C CA . ALA A 1 98 ? 1.561 10.196 -5.430 1.00 89.69 98 ALA A CA 1
ATOM 735 C C . ALA A 1 98 ? 0.204 9.682 -4.933 1.00 89.69 98 ALA A C 1
ATOM 737 O O . ALA A 1 98 ? -0.139 9.887 -3.772 1.00 89.69 98 ALA A O 1
ATOM 738 N N . CYS A 1 99 ? -0.535 8.942 -5.764 1.00 91.56 99 CYS A N 1
ATOM 739 C CA . CYS A 1 99 ? -1.795 8.312 -5.369 1.00 91.56 99 CYS A CA 1
ATOM 740 C C . CYS A 1 99 ? -1.609 7.386 -4.155 1.00 91.56 99 CYS A C 1
ATOM 742 O O . CYS A 1 99 ? -2.317 7.519 -3.155 1.00 91.56 99 CYS A O 1
ATOM 744 N N . ARG A 1 100 ? -0.589 6.519 -4.190 1.00 90.12 100 ARG A N 1
ATOM 745 C CA . ARG A 1 100 ? -0.229 5.655 -3.054 1.00 90.12 100 ARG A CA 1
ATOM 746 C C . ARG A 1 100 ? 0.104 6.474 -1.809 1.00 90.12 100 ARG A C 1
ATOM 748 O O . ARG A 1 100 ? -0.406 6.185 -0.731 1.00 90.12 100 ARG A O 1
ATOM 755 N N . MET A 1 101 ? 0.928 7.513 -1.955 1.00 92.94 101 MET A N 1
ATOM 756 C CA . MET A 1 101 ? 1.298 8.389 -0.840 1.00 92.94 101 MET A CA 1
ATOM 757 C C . MET A 1 101 ? 0.081 9.059 -0.204 1.00 92.94 101 MET A C 1
ATOM 759 O O . MET A 1 101 ? -0.001 9.099 1.020 1.00 92.94 101 MET A O 1
ATOM 763 N N . ILE A 1 102 ? -0.874 9.541 -1.003 1.00 94.56 102 ILE A N 1
ATOM 764 C CA . ILE A 1 102 ? -2.108 10.155 -0.500 1.00 94.56 102 ILE A CA 1
ATOM 765 C C . ILE A 1 102 ? -2.899 9.138 0.327 1.00 94.56 102 ILE A C 1
ATOM 767 O O . ILE A 1 102 ? -3.230 9.420 1.477 1.00 94.56 102 ILE A O 1
ATOM 771 N N . ILE A 1 103 ? -3.131 7.936 -0.208 1.00 94.12 103 ILE A N 1
ATOM 772 C CA . ILE A 1 103 ? -3.879 6.876 0.486 1.00 94.12 103 ILE A CA 1
ATOM 773 C C . ILE A 1 103 ? -3.207 6.516 1.818 1.00 94.12 103 ILE A C 1
ATOM 775 O O . ILE A 1 103 ? -3.869 6.482 2.858 1.00 94.12 103 ILE A O 1
ATOM 779 N N . TYR A 1 104 ? -1.891 6.297 1.819 1.00 93.75 104 TYR A N 1
ATOM 780 C CA . TYR A 1 104 ? -1.160 5.955 3.041 1.00 93.75 104 TYR A CA 1
ATOM 781 C C . TYR A 1 104 ? -1.071 7.118 4.027 1.00 93.75 104 TYR A C 1
ATOM 783 O O . TYR A 1 104 ? -1.100 6.884 5.231 1.00 93.75 104 TYR A O 1
ATOM 791 N N . THR A 1 105 ? -1.054 8.365 3.554 1.00 95.50 105 THR A N 1
ATOM 792 C CA . THR A 1 105 ? -1.138 9.546 4.425 1.00 95.50 105 T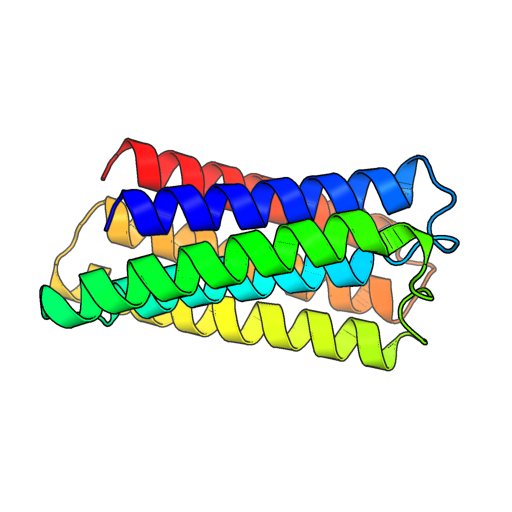HR A CA 1
ATOM 793 C C . THR A 1 105 ? -2.505 9.618 5.102 1.00 95.50 105 THR A C 1
ATOM 795 O O . THR A 1 105 ? -2.577 9.800 6.315 1.00 95.50 105 THR A O 1
ATOM 798 N N . CYS A 1 106 ? -3.597 9.402 4.362 1.00 95.31 106 CYS A N 1
ATOM 799 C CA . CYS A 1 106 ? -4.941 9.336 4.938 1.00 95.31 106 CYS A CA 1
ATOM 800 C C . CYS A 1 106 ? -5.054 8.216 5.981 1.00 95.31 106 CYS A C 1
ATOM 802 O O . CYS A 1 106 ? -5.604 8.431 7.065 1.00 95.31 106 CYS A O 1
ATOM 804 N N . ALA A 1 107 ? -4.493 7.041 5.688 1.00 93.19 107 ALA A N 1
ATOM 805 C CA . ALA A 1 107 ? -4.436 5.931 6.630 1.00 93.19 107 ALA A CA 1
ATOM 806 C C . ALA A 1 107 ? -3.616 6.288 7.881 1.00 93.19 107 ALA A C 1
ATOM 808 O O . ALA A 1 107 ? -4.102 6.099 8.996 1.00 93.19 107 ALA A O 1
ATOM 809 N N . PHE A 1 108 ? -2.429 6.878 7.718 1.00 95.44 108 PHE A N 1
ATOM 810 C CA . PHE A 1 108 ? -1.596 7.352 8.822 1.00 95.44 108 PHE A CA 1
ATOM 811 C C . PHE A 1 108 ? -2.361 8.308 9.739 1.00 95.44 108 PHE A C 1
ATOM 813 O O . PHE A 1 108 ? -2.496 8.020 10.928 1.00 95.44 108 PHE A O 1
ATOM 820 N N . VAL A 1 109 ? -2.909 9.399 9.189 1.00 95.94 109 VAL A N 1
ATOM 821 C CA . VAL A 1 109 ? -3.654 10.408 9.960 1.00 95.94 109 VAL A CA 1
ATOM 822 C C . VAL A 1 109 ? -4.788 9.740 10.729 1.00 95.94 109 VAL A C 1
ATOM 824 O O . VAL A 1 109 ? -4.949 9.964 11.927 1.00 95.94 109 VAL A O 1
ATOM 827 N N . ARG A 1 110 ? -5.537 8.851 10.074 1.00 94.31 110 ARG A N 1
ATOM 828 C CA . ARG A 1 110 ? -6.669 8.165 10.690 1.00 94.31 110 ARG A CA 1
ATOM 829 C C . ARG A 1 110 ? -6.258 7.261 11.852 1.00 94.31 110 ARG A C 1
ATOM 831 O O . ARG A 1 110 ? -6.881 7.325 12.914 1.00 94.31 110 ARG A O 1
ATOM 838 N N . TYR A 1 111 ? -5.227 6.438 11.680 1.00 92.56 111 TYR A N 1
ATOM 839 C CA . TYR A 1 111 ? -4.737 5.562 12.745 1.00 92.56 111 TYR A CA 1
ATOM 840 C C . TYR A 1 111 ? -4.045 6.342 13.870 1.00 92.56 111 TYR A C 1
ATOM 842 O O . TYR A 1 111 ? -4.204 5.975 15.033 1.00 92.56 111 TYR A O 1
ATOM 850 N N . ALA A 1 112 ? -3.383 7.460 13.564 1.00 93.56 112 ALA A N 1
ATOM 851 C CA . ALA A 1 112 ? -2.831 8.371 14.564 1.00 93.56 112 ALA A CA 1
ATOM 852 C C . ALA A 1 112 ? -3.940 9.018 15.412 1.00 93.56 112 ALA A C 1
ATOM 854 O O . ALA A 1 112 ? -3.861 9.009 16.639 1.00 93.56 112 ALA A O 1
ATOM 855 N N . THR A 1 113 ? -5.030 9.496 14.797 1.00 94.00 113 THR A N 1
ATOM 856 C CA . THR A 1 113 ? -6.194 10.013 15.540 1.00 94.00 113 THR A CA 1
ATOM 857 C C . THR A 1 113 ? -6.831 8.932 16.416 1.00 94.00 113 THR A C 1
ATOM 859 O O . THR A 1 113 ? -7.178 9.193 17.569 1.00 94.00 113 THR A O 1
ATOM 862 N N . LEU A 1 114 ? -6.964 7.702 15.901 1.00 91.62 114 LEU A N 1
ATOM 863 C CA . LEU A 1 114 ? -7.467 6.568 16.682 1.00 91.62 114 LEU A CA 1
ATOM 864 C C . LEU A 1 114 ? -6.562 6.248 17.877 1.00 91.62 114 LEU A C 1
ATOM 866 O O . LEU A 1 114 ? -7.082 5.935 18.948 1.00 91.62 114 LEU A O 1
ATOM 870 N N . TYR A 1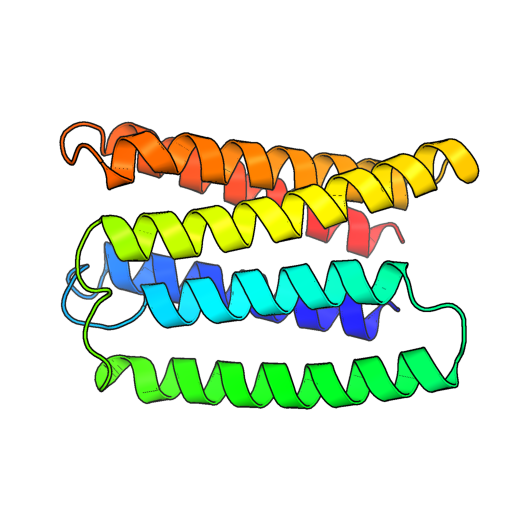 115 ? -5.243 6.367 17.719 1.00 92.88 115 TYR A N 1
ATOM 871 C CA . TYR A 1 115 ? -4.297 6.205 18.817 1.00 92.88 115 TYR A CA 1
ATOM 872 C C . TYR A 1 115 ? -4.457 7.296 19.875 1.00 92.88 115 TYR A C 1
ATOM 874 O O . TYR A 1 115 ? -4.575 6.966 21.045 1.00 92.88 115 TYR A O 1
ATOM 882 N N . VAL A 1 116 ? -4.570 8.568 19.490 1.00 93.94 116 VAL A N 1
ATOM 883 C CA . VAL A 1 116 ? -4.795 9.657 20.460 1.00 93.94 116 VAL A CA 1
ATOM 884 C C . VAL A 1 116 ? -6.119 9.481 21.215 1.00 93.94 116 VAL A C 1
ATOM 886 O O . VAL A 1 116 ? -6.208 9.817 22.389 1.00 93.94 116 VAL A O 1
ATOM 889 N N . SER A 1 117 ? -7.148 8.924 20.566 1.00 91.19 117 SER A N 1
ATOM 890 C CA . SER A 1 117 ? -8.467 8.738 21.189 1.00 91.19 117 SER A CA 1
ATOM 891 C C . SER A 1 117 ? -8.589 7.483 22.062 1.00 91.19 117 SER A C 1
ATOM 893 O O . SER A 1 117 ? -9.309 7.506 23.054 1.00 91.19 117 SER A O 1
ATOM 895 N N . LYS A 1 118 ? -7.972 6.359 21.671 1.00 86.62 118 LYS A N 1
ATOM 896 C CA . LYS A 1 118 ? -8.168 5.044 22.322 1.00 86.62 118 LYS A CA 1
ATOM 897 C C . LYS A 1 118 ? -6.885 4.402 22.854 1.00 86.62 118 LYS A C 1
ATOM 899 O O . LYS A 1 118 ? -6.960 3.352 23.483 1.00 86.62 118 LYS A O 1
ATOM 904 N N . SER A 1 119 ? -5.723 4.981 22.564 1.00 88.06 119 SER A N 1
ATOM 905 C CA . SER A 1 119 ? -4.396 4.554 23.029 1.00 88.06 119 SER A CA 1
ATOM 906 C C . SER A 1 119 ? -4.093 3.064 22.835 1.00 88.06 119 SER A C 1
ATOM 908 O O . SER A 1 119 ? -3.470 2.427 23.681 1.00 88.06 119 SER A O 1
ATOM 910 N N . THR A 1 120 ? -4.524 2.474 21.712 1.00 89.88 120 THR A N 1
ATOM 911 C CA . THR A 1 120 ? -4.272 1.047 21.450 1.00 89.88 120 THR A CA 1
ATOM 912 C C . THR A 1 120 ? -2.908 0.823 20.797 1.00 89.88 120 THR A C 1
ATOM 914 O O . THR A 1 120 ? -2.506 1.566 19.897 1.00 89.88 120 THR A O 1
ATOM 917 N N . ARG A 1 121 ? -2.211 -0.251 21.196 1.00 90.00 121 ARG A N 1
ATOM 918 C CA . ARG A 1 121 ? -0.943 -0.669 20.567 1.00 90.00 121 ARG A CA 1
ATOM 919 C C . ARG A 1 121 ? -1.118 -0.911 19.066 1.00 90.00 121 ARG A C 1
ATOM 921 O O . ARG A 1 121 ? -0.301 -0.454 18.276 1.00 90.00 121 ARG A O 1
ATOM 928 N N . PHE A 1 122 ? -2.231 -1.533 18.679 1.00 90.25 122 PHE A N 1
ATOM 929 C CA . PHE A 1 122 ? -2.598 -1.756 17.282 1.00 90.25 122 PHE A CA 1
ATOM 930 C C . PHE A 1 122 ? -2.623 -0.453 16.467 1.00 90.25 122 PHE A C 1
ATOM 932 O O . PHE A 1 122 ? -1.945 -0.349 15.447 1.00 90.25 122 PHE A O 1
ATOM 939 N N . SER A 1 123 ? -3.344 0.576 16.932 1.00 90.31 123 SER A N 1
ATOM 940 C CA . SER A 1 123 ? -3.428 1.856 16.215 1.00 90.31 123 SER A CA 1
ATOM 941 C C . SER A 1 123 ? -2.083 2.574 16.103 1.00 90.31 123 SER A C 1
ATOM 943 O O . SER A 1 123 ? -1.819 3.191 15.073 1.00 90.31 123 SER A O 1
ATOM 945 N N . LEU A 1 124 ? -1.221 2.458 17.121 1.00 92.56 124 LEU A N 1
ATOM 946 C CA . LEU A 1 124 ? 0.123 3.034 17.081 1.00 92.56 124 LEU A CA 1
ATOM 947 C C . LEU A 1 124 ? 0.973 2.364 15.997 1.00 92.56 124 LEU A C 1
ATOM 949 O O . LEU A 1 124 ? 1.495 3.054 15.123 1.00 92.56 124 LEU A O 1
ATOM 953 N N . ILE A 1 125 ? 1.065 1.031 16.015 1.00 93.62 125 ILE A N 1
ATOM 954 C CA . ILE A 1 125 ? 1.890 0.271 15.065 1.00 93.62 125 ILE A CA 1
ATOM 955 C C . ILE A 1 125 ? 1.369 0.459 13.633 1.00 93.62 125 ILE A C 1
ATOM 957 O O . ILE A 1 125 ? 2.163 0.701 12.728 1.00 93.62 125 ILE A O 1
ATOM 961 N N . MET A 1 126 ? 0.045 0.450 13.428 1.00 92.31 126 MET A N 1
ATOM 962 C CA . MET A 1 126 ? -0.559 0.753 12.124 1.00 92.31 126 MET A CA 1
ATOM 963 C C . MET A 1 126 ? -0.196 2.161 11.639 1.00 92.31 126 MET A C 1
ATOM 965 O O . MET A 1 126 ? 0.195 2.327 10.485 1.00 92.31 126 MET A O 1
ATOM 969 N N . SER A 1 127 ? -0.280 3.176 12.509 1.00 94.25 127 SER A N 1
ATOM 970 C CA . SER A 1 127 ? 0.089 4.549 12.141 1.00 94.25 127 SER A CA 1
ATOM 971 C C . SER A 1 127 ? 1.567 4.658 11.751 1.00 94.25 127 SER A C 1
ATOM 973 O O . SER A 1 127 ? 1.878 5.192 10.688 1.00 94.25 127 SER A O 1
ATOM 975 N N . LEU A 1 128 ? 2.477 4.075 12.537 1.00 94.56 128 LEU A N 1
ATOM 976 C CA . LEU A 1 128 ? 3.907 4.069 12.229 1.00 94.56 128 LEU A CA 1
ATOM 977 C C . LEU A 1 128 ? 4.193 3.328 10.919 1.00 94.56 128 LEU A C 1
ATOM 979 O O . LEU A 1 128 ? 4.928 3.846 10.084 1.00 94.56 128 LEU A O 1
ATOM 983 N N . GLY A 1 129 ? 3.559 2.176 10.684 1.00 93.56 129 GLY A N 1
ATOM 984 C CA . GLY A 1 129 ? 3.669 1.448 9.418 1.00 93.56 129 GLY A CA 1
ATOM 985 C C . GLY A 1 129 ? 3.278 2.310 8.214 1.00 93.56 129 GLY A C 1
ATOM 986 O O . GLY A 1 129 ? 4.033 2.404 7.247 1.00 93.56 129 GLY A O 1
ATOM 987 N N . PHE A 1 130 ? 2.148 3.018 8.282 1.00 94.44 130 PHE A N 1
ATOM 988 C CA . PHE A 1 130 ? 1.734 3.916 7.199 1.00 94.44 130 PHE A CA 1
ATOM 989 C C . PHE A 1 130 ? 2.652 5.127 7.023 1.00 94.44 130 PHE A C 1
ATOM 991 O O . PHE A 1 130 ? 2.928 5.507 5.886 1.00 94.44 130 PHE A O 1
ATOM 998 N N . LEU A 1 131 ? 3.177 5.701 8.107 1.00 95.38 131 LEU A N 1
ATOM 999 C CA . LEU A 1 131 ? 4.158 6.785 8.027 1.00 95.38 131 LEU A CA 1
ATOM 1000 C C . LEU A 1 131 ? 5.436 6.330 7.308 1.00 95.38 131 LEU A C 1
ATOM 1002 O O . LEU A 1 131 ? 5.919 7.014 6.405 1.00 95.38 131 LEU A O 1
ATOM 1006 N N . VAL A 1 132 ? 5.954 5.151 7.660 1.00 94.44 132 VAL A N 1
ATOM 1007 C CA . VAL A 1 132 ? 7.141 4.574 7.014 1.00 94.44 132 VAL A CA 1
ATOM 1008 C C . VAL A 1 132 ? 6.860 4.268 5.537 1.00 94.44 132 VAL A C 1
ATOM 1010 O O . VAL A 1 132 ? 7.729 4.515 4.702 1.00 94.44 132 VAL A O 1
ATOM 1013 N N . LEU A 1 133 ? 5.646 3.830 5.170 1.00 91.81 133 LEU A N 1
ATOM 1014 C CA . LEU A 1 133 ? 5.260 3.697 3.757 1.00 91.81 133 LEU A CA 1
ATOM 1015 C C . LEU A 1 133 ? 5.322 5.033 3.017 1.00 91.81 133 LEU A C 1
ATOM 1017 O O . LEU A 1 133 ? 5.902 5.087 1.933 1.00 91.81 133 LEU A O 1
ATOM 1021 N N . VAL A 1 134 ? 4.763 6.107 3.583 1.00 94.12 134 VAL A N 1
ATOM 1022 C CA . VAL A 1 134 ? 4.805 7.444 2.967 1.00 94.12 134 VAL A CA 1
ATOM 1023 C C . VAL A 1 134 ? 6.252 7.884 2.731 1.00 94.12 134 VAL A C 1
ATOM 1025 O O . VAL A 1 134 ? 6.579 8.315 1.626 1.00 94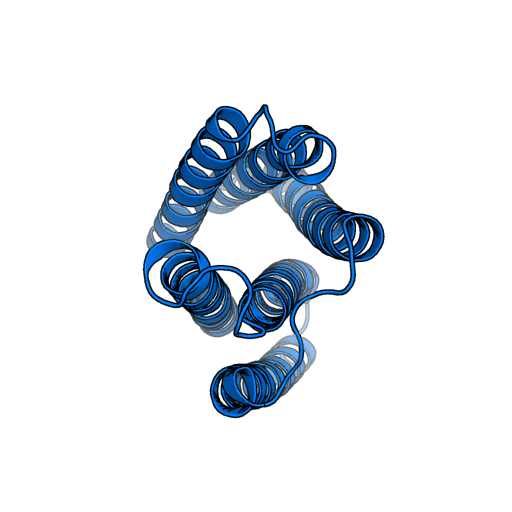.12 134 VAL A O 1
ATOM 1028 N N . ILE A 1 135 ? 7.132 7.698 3.719 1.00 92.69 135 ILE A N 1
ATOM 1029 C CA . ILE A 1 135 ? 8.569 7.992 3.598 1.00 92.69 135 ILE A CA 1
ATOM 1030 C C . ILE A 1 135 ? 9.214 7.139 2.497 1.00 92.69 135 ILE A C 1
ATOM 1032 O O . ILE A 1 135 ? 9.926 7.661 1.639 1.00 92.69 135 ILE A O 1
ATOM 1036 N N . GLY A 1 136 ? 8.936 5.834 2.473 1.00 89.75 136 GLY A N 1
ATOM 1037 C CA . GLY A 1 136 ? 9.465 4.921 1.462 1.00 89.75 136 GLY A CA 1
ATOM 1038 C C . GLY A 1 136 ? 9.061 5.316 0.041 1.00 89.75 136 GLY A C 1
ATOM 1039 O O . GLY A 1 136 ? 9.891 5.304 -0.863 1.00 89.75 136 GLY A O 1
ATOM 1040 N N . TYR A 1 137 ? 7.811 5.730 -0.171 1.00 88.31 137 TYR A N 1
ATOM 1041 C CA . TYR A 1 137 ? 7.367 6.217 -1.479 1.00 88.31 137 TYR A CA 1
ATOM 1042 C C . TYR A 1 137 ? 7.889 7.619 -1.814 1.00 88.31 137 TYR A C 1
ATOM 1044 O O . TYR A 1 137 ? 8.133 7.886 -2.992 1.00 88.31 137 TYR A O 1
ATOM 1052 N N . ALA A 1 138 ? 8.135 8.483 -0.825 1.00 88.69 138 ALA A N 1
ATOM 1053 C CA . ALA A 1 138 ? 8.784 9.777 -1.040 1.00 88.69 138 ALA A CA 1
ATOM 1054 C C . ALA A 1 138 ? 10.231 9.609 -1.536 1.00 88.69 138 ALA A C 1
ATOM 1056 O O . ALA A 1 138 ? 10.629 10.260 -2.501 1.00 88.69 138 ALA A O 1
ATOM 1057 N N . PHE A 1 139 ? 10.991 8.669 -0.962 1.00 87.19 139 PHE A N 1
ATOM 1058 C CA . PHE A 1 139 ? 12.345 8.338 -1.430 1.00 87.19 139 PHE A CA 1
ATOM 1059 C C . PHE A 1 139 ? 12.390 7.749 -2.841 1.00 87.19 139 PHE A C 1
ATOM 1061 O O . PHE A 1 139 ? 13.441 7.760 -3.477 1.00 87.19 139 PHE A O 1
ATOM 1068 N N . ASN A 1 140 ? 11.261 7.271 -3.363 1.00 84.31 140 ASN A N 1
ATOM 1069 C CA . ASN A 1 140 ? 11.185 6.787 -4.734 1.00 84.31 140 ASN A CA 1
ATOM 1070 C C . ASN A 1 140 ? 11.099 7.934 -5.764 1.00 84.31 140 ASN A C 1
ATOM 1072 O O . ASN A 1 140 ? 11.412 7.722 -6.931 1.00 84.31 140 ASN A O 1
ATOM 1076 N N . ILE A 1 141 ? 10.708 9.154 -5.359 1.00 83.62 141 ILE A N 1
ATOM 1077 C CA . ILE A 1 141 ? 10.518 10.300 -6.271 1.00 83.62 141 ILE A CA 1
ATOM 1078 C C . ILE A 1 141 ? 11.818 10.682 -7.005 1.00 83.62 141 ILE A C 1
ATOM 1080 O O . ILE A 1 141 ? 11.782 10.776 -8.235 1.00 83.62 141 ILE A O 1
ATOM 1084 N N . PRO A 1 142 ? 12.976 10.852 -6.328 1.00 77.69 142 PRO A N 1
ATOM 1085 C CA . PRO A 1 142 ? 14.232 11.152 -7.015 1.00 77.69 142 PRO A CA 1
ATOM 1086 C C . PRO A 1 142 ? 14.645 10.051 -7.997 1.00 77.69 142 PRO A C 1
ATOM 1088 O O . PRO A 1 142 ? 15.129 10.358 -9.081 1.00 77.69 142 PRO A O 1
ATOM 1091 N N . GLY A 1 143 ? 14.400 8.781 -7.652 1.00 67.69 143 GLY A N 1
ATOM 1092 C CA . GLY A 1 143 ? 14.705 7.637 -8.515 1.00 67.69 143 GLY A CA 1
ATOM 1093 C C . GLY A 1 143 ? 13.844 7.572 -9.781 1.00 67.69 143 GLY A C 1
ATOM 1094 O O . GLY A 1 143 ? 14.332 7.166 -10.830 1.00 67.69 143 GLY A O 1
ATOM 1095 N N . VAL A 1 144 ? 12.589 8.030 -9.711 1.00 70.50 144 VAL A N 1
ATOM 1096 C CA . VAL A 1 144 ? 11.690 8.135 -10.877 1.00 70.50 144 VAL A CA 1
ATOM 1097 C C . VAL A 1 144 ? 12.100 9.280 -11.811 1.00 70.50 144 VAL A C 1
ATOM 1099 O O . VAL A 1 144 ? 11.950 9.167 -13.026 1.00 70.50 144 VAL A O 1
ATOM 1102 N N . LEU A 1 145 ? 12.618 10.385 -11.265 1.00 74.31 145 LEU A N 1
ATOM 1103 C CA . LEU A 1 145 ? 12.993 11.574 -12.042 1.00 74.31 145 LEU A CA 1
ATOM 1104 C C . LEU A 1 145 ? 14.433 11.527 -12.572 1.00 74.31 145 LEU A C 1
ATOM 1106 O O . LEU A 1 145 ? 14.733 12.157 -13.585 1.00 74.31 145 LEU A O 1
ATOM 1110 N N . GLN A 1 146 ? 15.331 10.806 -11.899 1.00 73.56 146 GLN A N 1
ATOM 1111 C CA . GLN A 1 146 ? 16.747 10.727 -12.244 1.00 73.56 146 GLN A CA 1
ATOM 1112 C C . GLN A 1 146 ? 17.233 9.276 -12.197 1.00 73.56 146 GLN A C 1
ATOM 1114 O O . GLN A 1 146 ? 17.540 8.734 -11.136 1.00 73.56 146 GLN A O 1
ATOM 1119 N N . SER A 1 147 ? 17.406 8.667 -13.372 1.00 63.12 147 SER A N 1
ATOM 1120 C CA . SER A 1 147 ? 17.874 7.278 -13.520 1.00 63.12 147 SER A CA 1
ATOM 1121 C C . SER A 1 147 ? 19.257 7.008 -12.907 1.00 63.12 147 SER A C 1
ATOM 1123 O O . SER A 1 147 ? 19.579 5.869 -12.580 1.00 63.12 147 SER A O 1
ATOM 1125 N N . LYS A 1 148 ? 20.069 8.052 -12.685 1.00 61.38 148 LYS A N 1
ATOM 1126 C CA . LYS A 1 148 ? 21.381 7.960 -12.019 1.00 61.38 148 LYS A CA 1
ATOM 1127 C C . LYS A 1 148 ? 21.292 7.692 -10.509 1.00 61.38 148 LYS A C 1
ATOM 1129 O O . LYS A 1 148 ? 22.294 7.316 -9.910 1.00 61.38 148 LYS A O 1
ATOM 1134 N N . LEU A 1 149 ? 20.119 7.854 -9.891 1.00 69.31 149 LEU A N 1
ATOM 1135 C CA . LEU A 1 149 ? 19.888 7.638 -8.457 1.00 69.31 149 LEU A CA 1
ATOM 1136 C C . LEU A 1 149 ? 19.258 6.267 -8.155 1.00 69.31 149 LEU A C 1
ATOM 1138 O O . LEU A 1 149 ? 18.480 6.136 -7.212 1.00 69.31 149 LEU A O 1
ATOM 1142 N N . GLY A 1 150 ? 19.615 5.220 -8.907 1.00 67.12 150 GLY A N 1
ATOM 1143 C CA . GLY A 1 150 ? 19.114 3.854 -8.678 1.00 67.12 150 GLY A CA 1
ATOM 1144 C C . GLY A 1 150 ? 19.378 3.305 -7.264 1.00 67.12 150 GLY A C 1
ATOM 1145 O O . GLY A 1 150 ? 18.666 2.433 -6.787 1.00 67.12 150 GLY A O 1
ATOM 1146 N N . PHE A 1 151 ? 20.341 3.854 -6.524 1.00 77.62 151 PHE A N 1
ATOM 1147 C CA . PHE A 1 151 ? 20.524 3.510 -5.110 1.00 77.62 151 PHE A CA 1
ATOM 1148 C C . PHE A 1 151 ? 19.357 3.981 -4.217 1.00 77.62 151 PHE A C 1
ATOM 1150 O O . PHE A 1 151 ? 18.989 3.300 -3.259 1.00 77.62 151 PHE A O 1
ATOM 1157 N N . MET A 1 152 ? 18.716 5.112 -4.541 1.00 78.75 152 MET A N 1
ATOM 1158 C CA . MET A 1 152 ? 17.559 5.603 -3.784 1.00 78.75 152 MET A CA 1
ATOM 1159 C C . MET A 1 152 ? 16.320 4.727 -3.973 1.00 78.75 152 MET A C 1
ATOM 1161 O O . MET A 1 152 ? 15.545 4.580 -3.029 1.00 78.75 152 MET A O 1
ATOM 1165 N N . THR A 1 153 ? 16.144 4.091 -5.136 1.00 74.38 153 THR A N 1
ATOM 1166 C CA . THR A 1 153 ? 15.030 3.150 -5.345 1.00 74.38 153 THR A CA 1
ATOM 1167 C C . THR A 1 153 ? 15.199 1.883 -4.501 1.00 74.38 153 THR A C 1
ATOM 1169 O O . THR A 1 153 ? 14.211 1.366 -3.976 1.00 74.38 153 THR A O 1
ATOM 1172 N N . ILE A 1 154 ? 16.441 1.436 -4.275 1.00 79.81 154 ILE A N 1
ATOM 1173 C CA . ILE A 1 154 ? 16.759 0.325 -3.364 1.00 79.81 154 ILE A CA 1
ATOM 1174 C C . ILE A 1 154 ? 16.433 0.707 -1.918 1.00 79.81 154 ILE A C 1
ATOM 1176 O O . ILE A 1 154 ? 15.725 -0.034 -1.238 1.00 79.81 154 ILE A O 1
ATOM 1180 N N . ILE A 1 155 ? 16.873 1.884 -1.453 1.00 84.81 155 ILE A N 1
ATOM 1181 C CA . ILE A 1 155 ? 16.515 2.383 -0.113 1.00 84.81 155 ILE A CA 1
ATOM 1182 C C . ILE A 1 155 ? 14.991 2.464 0.033 1.00 84.81 155 ILE A C 1
ATOM 1184 O O . ILE A 1 155 ? 14.433 1.959 1.008 1.00 84.81 155 ILE A O 1
ATOM 1188 N N . ALA A 1 156 ? 14.302 3.038 -0.954 1.00 85.38 156 ALA A N 1
ATOM 1189 C CA . ALA A 1 156 ? 12.847 3.135 -0.977 1.00 85.38 156 ALA A CA 1
ATOM 1190 C C . ALA A 1 156 ? 12.164 1.758 -0.908 1.00 85.38 156 ALA A C 1
ATOM 1192 O O . ALA A 1 156 ? 11.139 1.603 -0.243 1.00 85.38 156 ALA A O 1
ATOM 1193 N N . ALA A 1 157 ? 12.698 0.738 -1.586 1.00 80.38 157 ALA A N 1
ATOM 1194 C CA . ALA A 1 157 ? 12.198 -0.633 -1.496 1.00 80.38 157 ALA A CA 1
ATOM 1195 C C . ALA A 1 157 ? 12.381 -1.216 -0.087 1.00 80.38 157 ALA A C 1
ATOM 1197 O O . ALA A 1 157 ? 11.410 -1.698 0.495 1.00 80.38 157 ALA A O 1
ATOM 1198 N N . SER A 1 158 ? 13.572 -1.089 0.500 1.00 85.44 158 SER A N 1
ATOM 1199 C CA . SER A 1 158 ? 13.870 -1.576 1.853 1.00 85.44 158 SER A CA 1
ATOM 1200 C C . SER A 1 158 ? 12.977 -0.932 2.915 1.00 85.44 158 SER A C 1
ATOM 1202 O O . SER A 1 158 ? 12.400 -1.629 3.748 1.00 85.44 158 SER A O 1
ATOM 1204 N N . VAL A 1 159 ? 12.788 0.389 2.849 1.00 89.62 159 VAL A N 1
ATOM 1205 C CA . VAL A 1 159 ? 11.899 1.127 3.762 1.00 89.62 159 VAL A CA 1
ATOM 1206 C C . VAL A 1 159 ? 10.456 0.624 3.649 1.00 89.62 159 VAL A C 1
ATOM 1208 O O . VAL A 1 159 ? 9.797 0.401 4.665 1.00 89.62 159 VAL A O 1
ATOM 1211 N N . ARG A 1 160 ? 9.963 0.373 2.428 1.00 88.06 160 ARG A N 1
ATOM 1212 C CA . ARG A 1 160 ? 8.614 -0.179 2.214 1.00 88.06 160 ARG A CA 1
ATOM 1213 C C . ARG A 1 160 ? 8.469 -1.597 2.764 1.00 88.06 160 ARG A C 1
ATOM 1215 O O . ARG A 1 160 ? 7.449 -1.888 3.377 1.00 88.06 160 ARG A O 1
ATOM 1222 N N . ILE A 1 161 ? 9.480 -2.455 2.609 1.00 85.50 161 ILE A N 1
ATOM 1223 C CA . ILE A 1 161 ? 9.475 -3.813 3.181 1.00 85.50 161 ILE A CA 1
ATOM 1224 C C . ILE A 1 161 ? 9.355 -3.752 4.706 1.00 85.50 161 ILE A C 1
ATOM 1226 O O . ILE A 1 161 ? 8.491 -4.419 5.272 1.00 85.50 161 ILE A O 1
ATOM 1230 N N . ILE A 1 162 ? 10.155 -2.908 5.367 1.00 90.06 162 ILE A N 1
ATOM 1231 C CA . ILE A 1 162 ? 10.075 -2.701 6.823 1.00 90.06 162 ILE A CA 1
ATOM 1232 C C . ILE A 1 162 ? 8.663 -2.265 7.224 1.00 90.06 162 ILE A C 1
ATOM 1234 O O . ILE A 1 162 ? 8.104 -2.766 8.202 1.00 90.06 162 ILE A O 1
ATOM 1238 N N . ALA A 1 163 ? 8.056 -1.369 6.449 1.00 89.75 163 ALA A N 1
ATOM 1239 C CA . ALA A 1 163 ? 6.704 -0.908 6.708 1.00 89.75 163 ALA A CA 1
ATOM 1240 C C . ALA A 1 163 ? 5.658 -2.026 6.554 1.00 89.75 163 ALA A C 1
ATOM 1242 O O . ALA A 1 163 ? 4.801 -2.176 7.422 1.00 89.75 163 ALA A O 1
ATOM 1243 N N . TYR A 1 164 ? 5.744 -2.858 5.512 1.00 86.88 164 TYR A N 1
ATOM 1244 C CA . TYR A 1 164 ? 4.842 -4.002 5.332 1.00 86.88 164 TYR A CA 1
ATOM 1245 C C . TYR A 1 164 ? 4.988 -5.044 6.443 1.00 86.88 164 TYR A C 1
ATOM 1247 O O . TYR A 1 164 ? 3.982 -5.533 6.952 1.00 86.88 164 TYR A O 1
ATOM 1255 N N . VAL A 1 165 ? 6.217 -5.333 6.882 1.00 88.00 165 VAL A N 1
ATOM 1256 C CA . VAL A 1 165 ? 6.463 -6.201 8.045 1.00 88.00 165 VAL A CA 1
ATOM 1257 C C . VAL A 1 165 ? 5.846 -5.592 9.305 1.00 88.00 165 VAL A C 1
ATOM 1259 O O . VAL A 1 165 ? 5.182 -6.292 10.062 1.00 88.00 165 VAL A O 1
ATOM 1262 N N . THR A 1 166 ? 5.989 -4.280 9.504 1.00 89.38 166 THR A N 1
ATOM 1263 C CA . THR A 1 166 ? 5.377 -3.560 10.634 1.00 89.38 166 THR A CA 1
ATOM 1264 C C . THR A 1 166 ? 3.851 -3.683 10.624 1.00 89.38 166 THR A C 1
ATOM 1266 O O . THR A 1 166 ? 3.241 -3.954 11.657 1.00 89.38 166 THR A O 1
ATOM 1269 N N . LEU A 1 167 ? 3.224 -3.537 9.454 1.00 88.50 167 LEU A N 1
ATOM 1270 C CA . LEU A 1 167 ? 1.779 -3.705 9.284 1.00 88.50 167 LEU A CA 1
ATOM 1271 C C . LEU A 1 167 ? 1.322 -5.151 9.547 1.00 88.50 167 LEU A C 1
ATOM 1273 O O . LEU A 1 167 ? 0.261 -5.362 10.134 1.00 88.50 167 LEU A O 1
ATOM 1277 N N . LEU A 1 168 ? 2.132 -6.144 9.174 1.00 86.31 168 LEU A N 1
ATOM 1278 C CA . LEU A 1 168 ? 1.871 -7.553 9.473 1.00 86.31 168 LEU A CA 1
ATOM 1279 C C . LEU A 1 168 ? 1.990 -7.848 10.975 1.00 86.31 168 LEU A C 1
ATOM 1281 O O . LEU A 1 168 ? 1.141 -8.533 11.536 1.00 86.31 168 LEU A O 1
ATOM 1285 N N . VAL A 1 169 ? 2.986 -7.275 11.655 1.00 87.75 169 VAL A N 1
ATOM 1286 C CA . VAL A 1 169 ? 3.108 -7.355 13.120 1.00 87.75 169 VAL A CA 1
ATOM 1287 C C . VAL A 1 169 ? 1.904 -6.705 13.802 1.00 87.75 169 VAL A C 1
ATOM 1289 O O . VAL A 1 169 ? 1.370 -7.270 14.753 1.00 87.75 169 VAL A O 1
ATOM 1292 N N . ALA A 1 170 ? 1.430 -5.559 13.302 1.00 86.12 17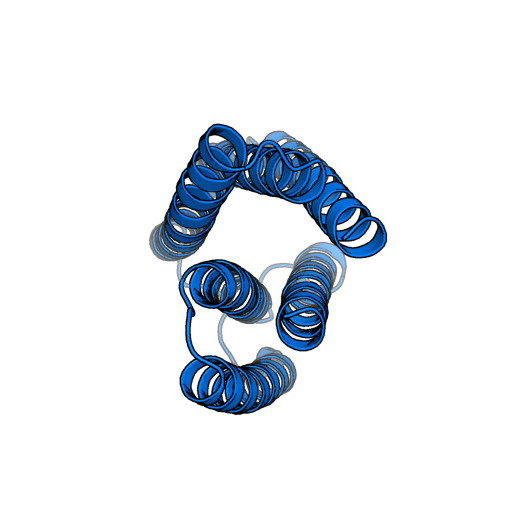0 ALA A N 1
ATOM 1293 C CA . ALA A 1 170 ? 0.216 -4.932 13.817 1.00 86.12 170 ALA A CA 1
ATOM 1294 C C . ALA A 1 170 ? -0.994 -5.867 13.696 1.00 86.12 170 ALA A C 1
ATOM 1296 O O . ALA A 1 170 ? -1.736 -6.015 14.662 1.00 86.12 170 ALA A O 1
ATOM 1297 N N . TYR A 1 171 ? -1.166 -6.525 12.545 1.00 84.00 171 TYR A N 1
ATOM 1298 C CA . TYR A 1 171 ? -2.224 -7.516 12.338 1.00 84.00 171 TYR A CA 1
ATOM 1299 C C . TYR A 1 171 ? -2.156 -8.671 13.347 1.00 84.00 171 TYR A C 1
ATOM 1301 O O . TYR A 1 171 ? -3.191 -9.070 13.862 1.00 84.00 171 TYR A O 1
ATOM 1309 N N . SER A 1 172 ? -0.963 -9.173 13.673 1.00 83.19 172 SER A N 1
ATOM 1310 C CA . SER A 1 172 ? -0.793 -10.286 14.622 1.00 83.19 172 SER A CA 1
ATOM 1311 C C . SER A 1 172 ? -1.078 -9.925 16.086 1.00 83.19 172 SER A C 1
ATOM 1313 O O . SER A 1 172 ? -1.273 -10.821 16.903 1.00 83.19 172 SER A O 1
ATOM 1315 N N . ILE A 1 173 ? -1.047 -8.636 16.440 1.00 81.50 173 ILE A N 1
ATOM 1316 C CA . ILE A 1 173 ? -1.251 -8.146 17.817 1.00 81.50 173 ILE A CA 1
ATOM 1317 C C . ILE A 1 173 ? -2.702 -7.675 18.048 1.00 81.50 173 ILE A C 1
ATOM 1319 O O . ILE A 1 173 ? -3.111 -7.521 19.201 1.00 81.50 173 ILE A O 1
ATOM 1323 N N . GLY A 1 174 ? -3.456 -7.394 16.979 1.00 66.81 174 GLY A N 1
ATOM 1324 C CA . GLY A 1 174 ? -4.838 -6.896 17.026 1.00 66.81 174 GLY A CA 1
ATOM 1325 C C . GLY A 1 174 ? -5.884 -7.999 17.011 1.00 66.81 174 GLY A C 1
ATOM 1326 O O . GLY A 1 174 ? -6.920 -7.795 17.681 1.00 66.81 174 GLY A O 1
#

pLDDT: mean 85.73, std 9.33, range [52.94, 96.06]

Secondary structure (DSSP, 8-state):
-HHHHHHHHHHHHHHHHHHHHHHHHSTTTSS-HHHHHHHHHHHHHHHHHHHTT--SHHHHHHHHHHHHHHHHHHHHHHHHGGGSPPP-HHHHHHHHHHHHHHHHHHHHHHHHHHHHHH--HHHHHHHHHHHHHHHHHHHHHHHHH-GGGHHHHHHHHHHHHHHHHHHHHHHHH-

Radius of gyration: 16.1 Å; chains: 1; bounding box: 45×24×46 Å